Protein AF-A0A4U3JZB3-F1 (afdb_monomer_lite)

Secondary structure (DSSP, 8-state):
-HHHHS-S--S-HHHHHHHHHHHHHS--HHHHHHHHHHHHHHHHHGGG--HHHHHHHIIIIIIIIHHHHHHHTT--HHHH-HHHHHHHHHHHHHHHHHHHHHHHHHHHTT-S--HHHHHHTGGGSHHHHHHHHHHHHHHHHH-HHHHHHHHHHHHHHHHTTS-HHHHHHHHHHHHHHHS----

Organism: Enterococcus faecalis (NCBI:txid1351)

Structure (mmCIF, N/CA/C/O backbone):
data_AF-A0A4U3JZB3-F1
#
_entry.id   AF-A0A4U3JZB3-F1
#
loop_
_atom_site.group_PDB
_atom_site.id
_atom_site.type_symbol
_atom_site.label_atom_id
_atom_site.label_alt_id
_atom_site.label_comp_id
_atom_site.label_asym_id
_atom_site.label_entity_id
_atom_site.label_seq_id
_atom_site.pdbx_PDB_ins_code
_atom_site.Cartn_x
_atom_site.Cartn_y
_atom_site.Cartn_z
_atom_site.occupancy
_atom_site.B_iso_or_equiv
_atom_site.auth_seq_id
_atom_site.auth_comp_id
_atom_site.auth_asym_id
_atom_site.auth_atom_id
_atom_site.pdbx_PDB_model_num
ATOM 1 N N . MET A 1 1 ? -10.590 -1.078 5.056 1.00 77.25 1 MET A N 1
ATOM 2 C CA . MET A 1 1 ? -10.984 -2.484 4.802 1.00 77.25 1 MET A CA 1
ATOM 3 C C . MET A 1 1 ? -10.696 -3.363 6.006 1.00 77.25 1 MET A C 1
ATOM 5 O O . MET A 1 1 ? -11.655 -3.779 6.632 1.00 77.25 1 MET A O 1
ATOM 9 N N . TYR A 1 2 ? -9.434 -3.560 6.400 1.00 82.75 2 TYR A N 1
ATOM 10 C CA . TYR A 1 2 ? -9.094 -4.464 7.509 1.00 82.75 2 TYR A CA 1
ATOM 11 C C . TYR A 1 2 ? -9.745 -4.089 8.853 1.00 82.75 2 TYR A C 1
ATOM 13 O O . TYR A 1 2 ? -10.350 -4.939 9.489 1.00 82.75 2 TYR A O 1
ATOM 21 N N . VAL A 1 3 ? -9.704 -2.811 9.246 1.00 81.38 3 VAL A N 1
ATOM 22 C CA . VAL A 1 3 ? -10.263 -2.352 10.536 1.00 81.38 3 VAL A CA 1
ATOM 23 C C . VAL A 1 3 ? -11.790 -2.507 10.621 1.00 81.38 3 VAL A C 1
ATOM 25 O O . VAL A 1 3 ? -12.307 -2.838 11.677 1.00 81.38 3 VAL A O 1
ATOM 28 N N . VAL A 1 4 ? -12.511 -2.286 9.515 1.00 81.69 4 VAL A N 1
ATOM 29 C CA . VAL A 1 4 ? -13.989 -2.285 9.490 1.00 81.69 4 VAL A CA 1
ATOM 30 C C . VAL A 1 4 ? -14.565 -3.656 9.135 1.00 81.69 4 VAL A C 1
ATOM 32 O O . VAL A 1 4 ? -15.563 -4.077 9.705 1.00 81.69 4 VAL A O 1
ATOM 35 N N . TYR A 1 5 ? -13.947 -4.352 8.180 1.00 79.81 5 TYR A N 1
ATOM 36 C CA . TYR A 1 5 ? -14.486 -5.572 7.573 1.00 79.81 5 TYR A CA 1
ATOM 37 C C . TYR A 1 5 ? -13.618 -6.811 7.830 1.00 79.81 5 TYR A C 1
ATOM 39 O O . TYR A 1 5 ? -13.956 -7.891 7.358 1.00 79.81 5 TYR A O 1
ATOM 47 N N . GLY A 1 6 ? -12.472 -6.679 8.507 1.00 77.56 6 GLY A N 1
ATOM 48 C CA . GLY A 1 6 ? -11.560 -7.797 8.790 1.00 77.56 6 GLY A CA 1
ATOM 49 C C . GLY A 1 6 ? -10.826 -8.364 7.568 1.00 77.56 6 GLY A C 1
ATOM 50 O O . GLY A 1 6 ? -10.071 -9.322 7.697 1.00 77.56 6 GLY A O 1
ATOM 51 N N . VAL A 1 7 ? -11.021 -7.780 6.382 1.00 75.69 7 VAL A N 1
ATOM 52 C CA . VAL A 1 7 ? -10.494 -8.278 5.102 1.00 75.69 7 VAL A CA 1
ATOM 53 C C . VAL A 1 7 ? -9.576 -7.261 4.422 1.00 75.69 7 VAL A C 1
ATOM 55 O O . VAL A 1 7 ? -9.638 -6.060 4.695 1.00 75.69 7 VAL A O 1
ATOM 58 N N . GLY A 1 8 ? -8.739 -7.732 3.493 1.00 70.06 8 GLY A N 1
ATOM 59 C CA . GLY A 1 8 ? -7.934 -6.867 2.622 1.00 70.06 8 GLY A CA 1
ATOM 60 C C . GLY A 1 8 ? -6.493 -6.614 3.073 1.00 70.06 8 GLY A C 1
ATOM 61 O O . GLY A 1 8 ? -5.849 -5.740 2.505 1.00 70.06 8 GLY A O 1
ATOM 62 N N . ALA A 1 9 ? -5.981 -7.352 4.061 1.00 74.56 9 ALA A N 1
ATOM 63 C CA . ALA A 1 9 ? -4.584 -7.272 4.485 1.00 74.56 9 ALA A CA 1
ATOM 64 C C . ALA A 1 9 ? -3.902 -8.642 4.331 1.00 74.56 9 ALA A C 1
ATOM 66 O O . ALA A 1 9 ? -4.026 -9.505 5.196 1.00 74.56 9 ALA A O 1
ATOM 67 N N . PHE A 1 10 ? -3.223 -8.853 3.199 1.00 68.12 10 PHE A N 1
ATOM 68 C CA . PHE A 1 10 ? -2.698 -10.169 2.794 1.00 68.12 10 PHE A CA 1
ATOM 69 C C . PHE A 1 10 ? -1.169 -10.261 2.784 1.00 68.12 10 PHE A C 1
ATOM 71 O O . PHE A 1 10 ? -0.617 -11.355 2.799 1.00 68.12 10 PHE A O 1
ATOM 78 N N . ASN A 1 11 ? -0.479 -9.124 2.747 1.00 67.56 11 ASN A N 1
ATOM 79 C CA . ASN A 1 11 ? 0.949 -9.046 2.448 1.00 67.56 11 ASN A CA 1
ATOM 80 C C . ASN A 1 11 ? 1.824 -8.578 3.626 1.00 67.56 11 ASN A C 1
ATOM 82 O O . ASN A 1 11 ? 3.037 -8.553 3.479 1.00 67.56 11 ASN A O 1
ATOM 86 N N . GLU A 1 12 ? 1.233 -8.268 4.787 1.00 73.38 12 GLU A N 1
ATOM 87 C CA . GLU A 1 12 ? 1.936 -7.761 5.983 1.00 73.38 12 GLU A CA 1
ATOM 88 C C . GLU A 1 12 ? 1.432 -8.433 7.276 1.00 73.38 12 GLU A C 1
ATOM 90 O O . GLU A 1 12 ? 1.074 -7.775 8.252 1.00 73.38 12 GLU A O 1
ATOM 95 N N . VAL A 1 13 ? 1.347 -9.770 7.287 1.00 76.94 13 VAL A N 1
ATOM 96 C CA . VAL A 1 13 ? 0.688 -10.551 8.360 1.00 76.94 13 VAL A CA 1
ATOM 97 C C . VAL A 1 13 ? 1.201 -10.194 9.764 1.00 76.94 13 VAL A C 1
ATOM 99 O O . VAL A 1 13 ? 0.412 -10.092 10.702 1.00 76.94 13 VAL A O 1
ATOM 102 N N . SER A 1 14 ? 2.505 -9.949 9.916 1.00 78.44 14 SER A N 1
ATOM 103 C CA . SER A 1 14 ? 3.127 -9.579 11.194 1.00 78.44 14 SER A CA 1
ATOM 104 C C . SER A 1 14 ? 2.701 -8.191 11.686 1.00 78.44 14 SER A C 1
ATOM 106 O O . SER A 1 14 ? 2.386 -8.020 12.861 1.00 78.44 14 SER A O 1
ATOM 108 N N . ILE A 1 15 ? 2.639 -7.200 10.799 1.00 80.56 15 ILE A N 1
ATOM 109 C CA . ILE A 1 15 ? 2.282 -5.813 11.136 1.00 80.56 15 ILE A CA 1
ATOM 110 C C . ILE A 1 15 ? 0.774 -5.692 11.356 1.00 80.56 15 ILE A C 1
ATOM 112 O O . ILE A 1 15 ? 0.305 -5.006 12.264 1.00 80.56 15 ILE A O 1
ATOM 116 N N . VAL A 1 16 ? 0.003 -6.431 10.564 1.00 83.81 16 VAL A N 1
ATOM 117 C CA . VAL A 1 16 ? -1.444 -6.582 10.716 1.00 83.81 16 VAL A CA 1
ATOM 118 C C . VAL A 1 16 ? -1.782 -7.231 12.060 1.00 83.81 16 VAL A C 1
ATOM 120 O O . VAL A 1 16 ? -2.739 -6.810 12.710 1.00 83.81 16 VAL A O 1
ATOM 123 N N . ALA A 1 17 ? -0.977 -8.190 12.530 1.00 83.06 17 ALA A N 1
ATOM 124 C CA . ALA A 1 17 ? -1.119 -8.763 13.867 1.00 83.06 17 ALA A CA 1
ATOM 125 C C . ALA A 1 17 ? -0.826 -7.737 14.976 1.00 83.06 17 ALA A C 1
ATOM 127 O O . ALA A 1 17 ? -1.556 -7.700 15.965 1.00 83.06 17 ALA A O 1
ATOM 128 N N . MET A 1 18 ? 0.166 -6.854 14.800 1.00 85.88 18 MET A N 1
ATOM 129 C CA . MET A 1 18 ? 0.407 -5.744 15.738 1.00 85.88 18 MET A CA 1
ATOM 130 C C . MET A 1 18 ? -0.761 -4.749 15.759 1.00 85.88 18 MET A C 1
ATOM 132 O O . MET A 1 18 ? -1.173 -4.307 16.829 1.00 85.88 18 MET A O 1
ATOM 136 N N . LEU A 1 19 ? -1.331 -4.420 14.593 1.00 84.25 19 LEU A N 1
ATOM 137 C CA . LEU A 1 19 ? -2.522 -3.572 14.507 1.00 84.25 19 LEU A CA 1
ATOM 138 C C . LEU A 1 19 ? -3.730 -4.248 15.169 1.00 84.25 19 LEU A C 1
ATOM 140 O O . LEU A 1 19 ? -4.473 -3.591 15.893 1.00 84.25 19 LEU A O 1
ATOM 144 N N . LYS A 1 20 ? -3.903 -5.559 14.965 1.00 85.31 20 LYS A N 1
ATOM 145 C CA . LYS A 1 20 ? -4.955 -6.354 15.609 1.00 85.31 20 LYS A CA 1
ATOM 146 C C . LYS A 1 20 ? -4.815 -6.354 17.129 1.00 85.31 20 LYS A C 1
ATOM 148 O O . LYS A 1 20 ? -5.791 -6.095 17.817 1.00 85.31 20 LYS A O 1
ATOM 153 N N . ALA A 1 21 ? -3.602 -6.543 17.646 1.00 83.94 21 ALA A N 1
ATOM 154 C CA . ALA A 1 21 ? -3.333 -6.438 19.078 1.00 83.94 21 ALA A CA 1
ATOM 155 C C . ALA A 1 21 ? -3.687 -5.044 19.632 1.00 83.94 21 ALA A C 1
ATOM 157 O O . ALA A 1 21 ? -4.176 -4.934 20.754 1.00 83.94 21 ALA A O 1
ATOM 158 N N . GLY A 1 22 ? -3.500 -3.983 18.839 1.00 82.31 22 GLY A N 1
ATOM 159 C CA . GLY A 1 22 ? -3.958 -2.637 19.185 1.00 82.31 22 GLY A CA 1
ATOM 160 C C . GLY A 1 22 ? -5.480 -2.473 19.170 1.00 82.31 22 GLY A C 1
ATOM 161 O O . GLY A 1 22 ? -6.016 -1.795 20.041 1.00 82.31 22 GLY A O 1
ATOM 162 N N . LEU A 1 23 ? -6.179 -3.122 18.234 1.00 84.62 23 LEU A N 1
ATOM 163 C CA . LEU A 1 23 ? -7.647 -3.138 18.183 1.00 84.62 23 LEU A CA 1
ATOM 164 C C . LEU A 1 23 ? -8.250 -3.894 19.378 1.00 84.62 23 LEU A C 1
ATOM 166 O O . LEU A 1 23 ? -9.211 -3.412 19.973 1.00 84.62 23 LEU A O 1
ATOM 170 N N . ASP A 1 24 ? -7.660 -5.031 19.753 1.00 84.50 24 ASP A N 1
ATOM 171 C CA . ASP A 1 24 ? -8.151 -5.890 20.839 1.00 84.50 24 ASP A CA 1
ATOM 172 C C . ASP A 1 24 ? -7.742 -5.368 22.233 1.00 84.50 24 ASP A C 1
ATOM 174 O O . ASP A 1 24 ? -8.500 -5.479 23.195 1.00 84.50 24 ASP A O 1
ATOM 178 N N . GLY A 1 25 ? -6.537 -4.795 22.355 1.00 77.81 25 GLY A N 1
ATOM 179 C CA . GLY A 1 25 ? -5.923 -4.395 23.629 1.00 77.81 25 GLY A CA 1
ATOM 180 C C . GLY A 1 25 ? -5.741 -2.887 23.832 1.00 77.81 25 GLY A C 1
ATOM 181 O O . GLY A 1 25 ? -5.154 -2.476 24.831 1.00 77.81 25 GLY A O 1
ATOM 182 N N . GLY A 1 26 ? -6.174 -2.049 22.887 1.00 75.50 26 GLY A N 1
ATOM 183 C CA . GLY A 1 26 ? -6.080 -0.582 22.954 1.00 75.50 26 GLY A CA 1
ATOM 184 C C . GLY A 1 26 ? -4.677 0.008 22.747 1.00 75.50 26 GLY A C 1
ATOM 185 O O . GLY A 1 26 ? -4.529 1.229 22.689 1.00 75.50 26 GLY A O 1
ATOM 186 N N . SER A 1 27 ? -3.638 -0.825 22.612 1.00 80.69 27 SER A N 1
ATOM 187 C CA . SER A 1 27 ? -2.251 -0.380 22.426 1.00 80.69 27 SER A CA 1
ATOM 188 C C . SER A 1 27 ? -1.830 -0.422 20.957 1.00 80.69 27 SER A C 1
ATOM 190 O O . SER A 1 27 ? -1.289 -1.407 20.459 1.00 80.69 27 SER A O 1
ATOM 192 N N . TYR A 1 28 ? -2.046 0.685 20.252 1.00 85.12 28 TYR A N 1
ATOM 193 C CA . TYR A 1 28 ? -1.634 0.852 18.850 1.00 85.12 28 TYR A CA 1
ATOM 194 C C . TYR A 1 28 ? -0.155 1.240 18.682 1.00 85.12 28 TYR A C 1
ATOM 196 O O . TYR A 1 28 ? 0.335 1.337 17.557 1.00 85.12 28 TYR A O 1
ATOM 204 N N . GLY A 1 29 ? 0.566 1.463 19.788 1.00 82.12 29 GLY A N 1
ATOM 205 C CA . GLY A 1 29 ? 1.921 2.018 19.786 1.00 82.12 29 GLY A CA 1
ATOM 206 C C . GLY A 1 29 ? 2.928 1.187 18.989 1.00 82.12 29 GLY A C 1
ATOM 207 O O . GLY A 1 29 ? 3.750 1.757 18.281 1.00 82.12 29 GLY A O 1
ATOM 208 N N . ALA A 1 30 ? 2.825 -0.144 19.031 1.00 82.50 30 ALA A N 1
ATOM 209 C CA . ALA A 1 30 ? 3.712 -1.029 18.275 1.00 82.50 30 ALA A CA 1
ATOM 210 C C . ALA A 1 30 ? 3.521 -0.881 16.755 1.00 82.50 30 ALA A C 1
ATOM 212 O O . ALA A 1 30 ? 4.492 -0.687 16.028 1.00 82.50 30 ALA A O 1
ATOM 213 N N . ALA A 1 31 ? 2.271 -0.900 16.279 1.00 83.94 31 ALA A N 1
ATOM 214 C CA . ALA A 1 31 ? 1.956 -0.741 14.859 1.00 83.94 31 ALA A CA 1
ATOM 215 C C . ALA A 1 31 ? 2.285 0.675 14.351 1.00 83.94 31 ALA A C 1
ATOM 217 O O . ALA A 1 31 ? 2.835 0.832 13.260 1.00 83.94 31 ALA A O 1
ATOM 218 N N . ALA A 1 32 ? 2.006 1.699 15.165 1.00 85.31 32 ALA A N 1
ATOM 219 C CA . ALA A 1 32 ? 2.329 3.090 14.861 1.00 85.31 32 ALA A CA 1
ATOM 220 C C . ALA A 1 32 ? 3.846 3.320 14.773 1.00 85.31 32 ALA A C 1
ATOM 222 O O . ALA A 1 32 ? 4.325 3.885 13.790 1.00 85.31 32 ALA A O 1
ATOM 223 N N . ALA A 1 33 ? 4.609 2.846 15.764 1.00 85.00 33 ALA A N 1
ATOM 224 C CA . ALA A 1 33 ? 6.062 2.978 15.784 1.00 85.00 33 ALA A CA 1
ATOM 225 C C . ALA A 1 33 ? 6.705 2.227 14.614 1.00 85.00 33 ALA A C 1
ATOM 227 O O . ALA A 1 33 ? 7.534 2.796 13.910 1.00 85.00 33 ALA A O 1
ATOM 228 N N . PHE A 1 34 ? 6.272 0.991 14.349 1.00 84.62 34 PHE A N 1
ATOM 229 C CA . PHE A 1 34 ? 6.807 0.190 13.250 1.00 84.62 34 PHE A CA 1
ATOM 230 C C . PHE A 1 34 ? 6.545 0.841 11.884 1.00 84.62 34 PHE A C 1
ATOM 232 O O . PHE A 1 34 ? 7.467 0.998 11.081 1.00 84.62 34 PHE A O 1
ATOM 239 N N . GLY A 1 35 ? 5.314 1.303 11.635 1.00 84.06 35 GLY A N 1
ATOM 240 C CA . GLY A 1 35 ? 4.977 2.007 10.396 1.00 84.06 35 GLY A CA 1
ATOM 241 C C . GLY A 1 35 ? 5.729 3.335 10.231 1.00 84.06 35 GLY A C 1
ATOM 242 O O . GLY A 1 35 ? 6.199 3.646 9.135 1.00 84.06 35 GLY A O 1
ATOM 243 N N . ALA A 1 36 ? 5.913 4.093 11.316 1.00 82.94 36 ALA A N 1
ATOM 244 C CA . ALA A 1 36 ? 6.689 5.333 11.298 1.00 82.94 36 ALA A CA 1
ATOM 245 C C . ALA A 1 36 ? 8.180 5.081 11.015 1.00 82.94 36 ALA A C 1
ATOM 247 O O . ALA A 1 36 ? 8.776 5.794 10.207 1.00 82.94 36 ALA A O 1
ATOM 248 N N . SER A 1 37 ? 8.775 4.045 11.615 1.00 80.25 37 SER A N 1
ATOM 249 C CA . SER A 1 37 ? 10.165 3.655 11.355 1.00 80.25 37 SER A CA 1
ATOM 250 C C . SER A 1 37 ? 10.393 3.274 9.893 1.00 80.25 37 SER A C 1
ATOM 252 O O . SER A 1 37 ? 11.413 3.660 9.328 1.00 80.25 37 SER A O 1
ATOM 254 N N . PHE A 1 38 ? 9.435 2.592 9.256 1.00 77.81 38 PHE A N 1
ATOM 255 C CA . PHE A 1 38 ? 9.508 2.261 7.828 1.00 77.81 38 PHE A CA 1
ATOM 256 C C . PHE A 1 38 ? 9.497 3.502 6.929 1.00 77.81 38 PHE A C 1
ATOM 258 O O . PHE A 1 38 ? 10.260 3.558 5.970 1.00 77.81 38 PHE A O 1
ATOM 265 N N . LEU A 1 39 ? 8.685 4.518 7.238 1.00 77.44 39 LEU A N 1
ATOM 266 C CA . LEU A 1 39 ? 8.703 5.786 6.494 1.00 77.44 39 LEU A CA 1
ATOM 267 C C . LEU A 1 39 ? 10.007 6.553 6.722 1.00 77.44 39 LEU A C 1
ATOM 269 O O . LEU A 1 39 ? 10.590 7.092 5.781 1.00 77.44 39 LEU A O 1
ATOM 273 N N . PHE A 1 40 ? 10.480 6.578 7.967 1.00 76.25 40 PHE A N 1
ATOM 274 C CA . PHE A 1 40 ? 11.680 7.315 8.344 1.00 76.25 40 PHE A CA 1
ATOM 275 C C . PHE A 1 40 ? 12.953 6.704 7.748 1.00 76.25 40 PHE A C 1
ATOM 277 O O . PHE A 1 40 ? 13.793 7.433 7.222 1.00 76.25 40 PHE A O 1
ATOM 284 N N . ALA A 1 41 ? 13.068 5.373 7.747 1.00 74.06 41 ALA A N 1
ATOM 285 C CA . ALA A 1 41 ? 14.193 4.659 7.147 1.00 74.06 41 ALA A CA 1
ATOM 286 C C . ALA A 1 41 ? 14.393 5.041 5.672 1.00 74.06 41 ALA A C 1
ATOM 288 O O . ALA A 1 41 ? 15.520 5.252 5.234 1.00 74.06 41 ALA A O 1
ATOM 289 N N . ARG A 1 42 ? 13.305 5.233 4.917 1.00 73.88 42 ARG A N 1
ATOM 290 C CA . ARG A 1 42 ? 13.383 5.606 3.495 1.00 73.88 42 ARG A CA 1
ATOM 291 C C . ARG A 1 42 ? 13.756 7.063 3.267 1.00 73.88 42 ARG A C 1
ATOM 293 O O . ARG A 1 42 ? 14.401 7.373 2.270 1.00 73.88 42 ARG A O 1
ATOM 300 N N . ILE A 1 43 ? 13.400 7.954 4.189 1.00 70.56 43 ILE A N 1
ATOM 301 C CA . ILE A 1 43 ? 13.884 9.340 4.160 1.00 70.56 43 ILE A CA 1
ATOM 302 C C . ILE A 1 43 ? 15.401 9.367 4.394 1.00 70.56 43 ILE A C 1
ATOM 304 O O . ILE A 1 43 ? 16.105 10.092 3.692 1.00 70.56 43 ILE A O 1
ATOM 308 N N . LEU A 1 44 ? 15.907 8.554 5.330 1.00 68.81 44 LEU A N 1
ATOM 309 C CA . LEU A 1 44 ? 17.337 8.480 5.653 1.00 68.81 44 LEU A CA 1
ATOM 310 C C . LEU A 1 44 ? 18.175 7.803 4.564 1.00 68.81 44 LEU A C 1
ATOM 312 O O . LEU A 1 44 ? 19.274 8.262 4.262 1.00 68.81 44 LEU A O 1
ATOM 316 N N . GLU A 1 45 ? 17.668 6.731 3.959 1.00 63.88 45 GLU A N 1
ATOM 317 C CA . GLU A 1 45 ? 18.345 6.056 2.848 1.00 63.88 45 GLU A CA 1
ATOM 318 C C . GLU A 1 45 ? 18.313 6.875 1.544 1.00 63.88 45 GLU A C 1
ATOM 320 O O . GLU A 1 45 ? 19.148 6.671 0.660 1.00 63.88 45 GLU A O 1
ATOM 325 N N . GLY A 1 46 ? 17.374 7.821 1.422 1.00 66.00 46 GLY A N 1
ATOM 326 C CA . GLY A 1 46 ? 17.329 8.845 0.381 1.00 66.00 46 GLY A CA 1
ATOM 327 C C . GLY A 1 46 ? 17.427 8.289 -1.041 1.00 66.00 46 GLY A C 1
ATOM 328 O O . GLY A 1 46 ? 16.452 7.818 -1.624 1.00 66.00 46 GLY A O 1
ATOM 329 N N . SER A 1 47 ? 18.614 8.398 -1.634 1.00 56.38 47 SER A N 1
ATOM 330 C CA . SER A 1 47 ? 18.901 8.010 -3.016 1.00 56.38 47 SER A CA 1
ATOM 331 C C . SER A 1 47 ? 19.072 6.515 -3.258 1.00 56.38 47 SER A C 1
ATOM 333 O O . SER A 1 47 ? 18.944 6.074 -4.403 1.00 56.38 47 SER A O 1
ATOM 335 N N . LEU A 1 48 ? 19.381 5.762 -2.204 1.00 58.50 48 LEU A N 1
ATOM 336 C CA . LEU A 1 48 ? 19.654 4.326 -2.254 1.00 58.50 48 LEU A CA 1
ATOM 337 C C . LEU A 1 48 ? 18.364 3.496 -2.304 1.00 58.50 48 LEU A C 1
ATOM 339 O O . LEU A 1 48 ? 18.404 2.314 -2.634 1.00 58.50 48 LEU A O 1
ATOM 343 N N . VAL A 1 49 ? 17.219 4.123 -2.022 1.00 62.62 49 VAL A N 1
ATOM 344 C CA . VAL A 1 49 ? 15.935 3.438 -1.903 1.00 62.62 49 VAL A CA 1
ATOM 345 C C . VAL A 1 49 ? 15.410 2.995 -3.263 1.00 62.62 49 VAL A C 1
ATOM 347 O O . VAL A 1 49 ? 15.183 3.797 -4.179 1.00 62.62 49 VAL A O 1
ATOM 350 N N . GLY A 1 50 ? 15.138 1.698 -3.375 1.00 62.00 50 GLY A N 1
ATOM 351 C CA . GLY A 1 50 ? 14.506 1.129 -4.550 1.00 62.00 50 GLY A CA 1
ATOM 352 C C . GLY A 1 50 ? 13.045 1.455 -4.718 1.00 62.00 50 GLY A C 1
ATOM 353 O O . GLY A 1 50 ? 12.305 1.655 -3.765 1.00 62.00 50 GLY A O 1
ATOM 354 N N . ILE A 1 51 ? 12.596 1.448 -5.973 1.00 62.47 51 ILE A N 1
ATOM 355 C CA . ILE A 1 51 ? 11.197 1.755 -6.291 1.00 62.47 51 ILE A CA 1
ATOM 356 C C . ILE A 1 51 ? 10.227 0.721 -5.685 1.00 62.47 51 ILE A C 1
ATOM 358 O O . ILE A 1 51 ? 9.094 1.064 -5.366 1.00 62.47 51 ILE A O 1
ATOM 362 N N . LEU A 1 52 ? 10.687 -0.519 -5.465 1.00 62.50 52 LEU A N 1
ATOM 363 C CA . LEU A 1 52 ? 9.930 -1.561 -4.754 1.00 62.50 52 LEU A CA 1
ATOM 364 C C . LEU A 1 52 ? 9.904 -1.332 -3.239 1.00 62.50 52 LEU A C 1
ATOM 366 O O . LEU A 1 52 ? 8.892 -1.586 -2.597 1.00 62.50 52 LEU A O 1
ATOM 370 N N . ASP A 1 53 ? 10.995 -0.811 -2.686 1.00 68.25 53 ASP A N 1
ATOM 371 C CA . ASP A 1 53 ? 11.125 -0.528 -1.258 1.00 68.25 53 ASP A CA 1
ATOM 372 C C . ASP A 1 53 ? 10.325 0.723 -0.853 1.00 68.25 53 ASP A C 1
ATOM 374 O O . ASP A 1 53 ? 9.703 0.779 0.208 1.00 68.25 53 ASP A O 1
ATOM 378 N N . LEU A 1 54 ? 10.205 1.688 -1.776 1.00 69.00 54 LEU A N 1
ATOM 379 C CA . LEU A 1 54 ? 9.223 2.770 -1.685 1.00 69.00 54 LEU A CA 1
ATOM 380 C C . LEU A 1 54 ? 7.793 2.227 -1.631 1.00 69.00 54 LEU A C 1
ATOM 382 O O . LEU A 1 54 ? 7.022 2.651 -0.773 1.00 69.00 54 LEU A O 1
ATOM 386 N N . GLY A 1 55 ? 7.450 1.265 -2.492 1.00 72.12 55 GLY A N 1
ATOM 387 C CA . GLY A 1 55 ? 6.137 0.617 -2.477 1.00 72.12 55 GLY A CA 1
ATOM 388 C C . GLY A 1 55 ? 5.820 -0.057 -1.138 1.00 72.12 55 GLY A C 1
ATOM 389 O O . GLY A 1 55 ? 4.761 0.202 -0.568 1.00 72.12 55 GLY A O 1
ATOM 390 N N . GLY A 1 56 ? 6.756 -0.848 -0.601 1.00 74.12 56 GLY A N 1
ATOM 391 C CA . GLY A 1 56 ? 6.617 -1.496 0.710 1.00 74.12 56 GLY A CA 1
ATOM 392 C C . GLY A 1 56 ? 6.479 -0.493 1.860 1.00 74.12 56 GLY A C 1
ATOM 393 O O . GLY A 1 56 ? 5.593 -0.623 2.699 1.00 74.12 56 GLY A O 1
ATOM 394 N N . SER A 1 57 ? 7.288 0.569 1.861 1.00 74.38 57 SER A N 1
ATOM 395 C CA . SER A 1 57 ? 7.232 1.616 2.892 1.00 74.38 57 SER A CA 1
ATOM 396 C C . SER A 1 57 ? 5.941 2.436 2.877 1.00 74.38 57 SER A C 1
ATOM 398 O O . SER A 1 57 ? 5.430 2.788 3.936 1.00 74.38 57 SER A O 1
ATOM 400 N N . ILE A 1 58 ? 5.369 2.702 1.700 1.00 79.06 58 ILE A N 1
ATOM 401 C CA . ILE A 1 58 ? 4.064 3.361 1.575 1.00 79.06 58 ILE A CA 1
ATOM 402 C C . ILE A 1 58 ? 2.961 2.416 2.050 1.00 79.06 58 ILE A C 1
ATOM 404 O O . ILE A 1 58 ? 2.089 2.826 2.815 1.00 79.06 58 ILE A O 1
ATOM 408 N N . LEU A 1 59 ? 3.022 1.145 1.654 1.00 80.06 59 LEU A N 1
ATOM 409 C CA . LEU A 1 59 ? 2.042 0.141 2.053 1.00 80.06 59 LEU A CA 1
ATOM 410 C C . LEU A 1 59 ? 2.024 -0.078 3.572 1.00 80.06 59 LEU A C 1
ATOM 412 O O . LEU A 1 59 ? 0.958 -0.082 4.180 1.00 80.06 59 LEU A O 1
ATOM 416 N N . THR A 1 60 ? 3.191 -0.179 4.197 1.00 84.44 60 THR A N 1
ATOM 417 C CA . THR A 1 60 ? 3.316 -0.412 5.640 1.00 84.44 60 THR A CA 1
ATOM 418 C C . THR A 1 60 ? 3.167 0.872 6.450 1.00 84.44 60 THR A C 1
ATOM 420 O O . THR A 1 60 ? 2.403 0.937 7.414 1.00 84.44 60 THR A O 1
ATOM 423 N N . GLY A 1 61 ? 3.854 1.932 6.044 1.00 84.56 61 GLY A N 1
ATOM 424 C CA . GLY A 1 61 ? 3.853 3.211 6.737 1.00 84.56 61 GLY A CA 1
ATOM 425 C C . GLY A 1 61 ? 2.526 3.950 6.640 1.00 84.56 61 GLY A C 1
ATOM 426 O O . GLY A 1 61 ? 1.931 4.292 7.660 1.00 84.56 61 GLY A O 1
ATOM 427 N N . ILE A 1 62 ? 2.039 4.173 5.418 1.00 87.12 62 ILE A N 1
ATOM 428 C CA . ILE A 1 62 ? 0.773 4.884 5.187 1.00 87.12 62 ILE A CA 1
ATOM 429 C C . ILE A 1 62 ? -0.413 3.928 5.325 1.00 87.12 62 ILE A C 1
ATOM 431 O O . ILE A 1 62 ? -1.437 4.313 5.878 1.00 87.12 62 ILE A O 1
ATOM 435 N N . GLY A 1 63 ? -0.289 2.680 4.867 1.00 83.44 63 GLY A N 1
ATOM 436 C CA . GLY A 1 63 ? -1.401 1.725 4.901 1.00 83.44 63 GLY A CA 1
ATOM 437 C C . GLY A 1 63 ? -1.689 1.105 6.272 1.00 83.44 63 GLY A C 1
ATOM 438 O O . GLY A 1 63 ? -2.833 0.719 6.509 1.00 83.44 63 GLY A O 1
ATOM 439 N N . ILE A 1 64 ? -0.710 1.030 7.185 1.00 86.00 64 ILE A N 1
ATOM 440 C CA . ILE A 1 64 ? -0.901 0.460 8.536 1.00 86.00 64 ILE A CA 1
ATOM 441 C C . ILE A 1 64 ? -0.483 1.443 9.638 1.00 86.00 64 ILE A C 1
ATOM 443 O O . ILE A 1 64 ? -1.249 1.662 10.578 1.00 86.00 64 ILE A O 1
ATOM 447 N N . GLY A 1 65 ? 0.685 2.078 9.511 1.00 86.25 65 GLY A N 1
ATOM 448 C CA . GLY A 1 65 ? 1.215 3.009 10.515 1.00 86.25 65 GLY A CA 1
ATOM 449 C C . GLY A 1 65 ? 0.324 4.227 10.760 1.00 86.25 65 GLY A C 1
ATOM 450 O O . GLY A 1 65 ? -0.022 4.519 11.902 1.00 86.25 65 GLY A O 1
ATOM 451 N N . VAL A 1 66 ? -0.101 4.915 9.698 1.00 87.44 66 VAL A N 1
ATOM 452 C CA . VAL A 1 66 ? -0.990 6.087 9.806 1.00 87.44 66 VAL A CA 1
ATOM 453 C C . VAL A 1 66 ? -2.354 5.722 10.414 1.00 87.44 66 VAL A C 1
ATOM 455 O O . VAL A 1 66 ? -2.762 6.398 11.361 1.00 87.44 66 VAL A O 1
ATOM 458 N N . PRO A 1 67 ? -3.054 4.654 9.974 1.00 87.00 67 PRO A N 1
ATOM 459 C CA . PRO A 1 67 ? -4.256 4.185 10.657 1.00 87.00 67 PRO A CA 1
ATOM 460 C C . PRO A 1 67 ? -4.032 3.866 12.136 1.00 87.00 67 PRO A C 1
ATOM 462 O O . PRO A 1 67 ? -4.870 4.234 12.953 1.00 87.00 67 PRO A O 1
ATOM 465 N N . ALA A 1 68 ? -2.908 3.242 12.505 1.00 85.69 68 ALA A N 1
ATOM 466 C CA . ALA A 1 68 ? -2.584 2.968 13.906 1.00 85.69 68 ALA A CA 1
ATOM 467 C C . ALA A 1 68 ? -2.426 4.259 14.731 1.00 85.69 68 ALA A C 1
ATOM 469 O O . ALA A 1 68 ? -2.922 4.322 15.854 1.00 85.69 68 ALA A O 1
ATOM 470 N N . ILE A 1 69 ? -1.803 5.301 14.167 1.00 87.75 69 ILE A N 1
ATOM 471 C CA . ILE A 1 69 ? -1.681 6.626 14.803 1.00 87.75 69 ILE A CA 1
ATOM 472 C C . ILE A 1 69 ? -3.056 7.293 14.949 1.00 87.75 69 ILE A C 1
ATOM 474 O O . ILE A 1 69 ? -3.397 7.807 16.013 1.00 87.75 69 ILE A O 1
ATOM 478 N N . PHE A 1 70 ? -3.885 7.272 13.904 1.00 87.56 70 PHE A N 1
ATOM 479 C CA . PHE A 1 70 ? -5.230 7.845 13.983 1.00 87.56 70 PHE A CA 1
ATOM 480 C C . PHE A 1 70 ? -6.098 7.125 15.017 1.00 87.56 70 PHE A C 1
ATOM 482 O O . PHE A 1 70 ? -6.756 7.785 15.824 1.00 87.56 70 PHE A O 1
ATOM 489 N N . LEU A 1 71 ? -6.026 5.795 15.074 1.00 85.81 71 LEU A N 1
ATOM 490 C CA . LEU A 1 71 ? -6.715 5.002 16.089 1.00 85.81 71 LEU A CA 1
ATOM 491 C C . LEU A 1 71 ? -6.170 5.267 17.500 1.00 85.81 71 LEU A C 1
ATOM 493 O O . LEU A 1 71 ? -6.970 5.392 18.427 1.00 85.81 71 LEU A O 1
ATOM 497 N N . SER A 1 72 ? -4.854 5.452 17.674 1.00 82.94 72 SER A N 1
ATOM 498 C CA . SER A 1 72 ? -4.270 5.815 18.976 1.00 82.94 72 SER A CA 1
ATOM 499 C C . SER A 1 72 ? -4.703 7.198 19.461 1.00 82.94 72 SER A C 1
ATOM 501 O O . SER A 1 72 ? -4.776 7.436 20.662 1.00 82.94 72 SER A O 1
ATOM 503 N N . MET A 1 73 ? -4.991 8.114 18.533 1.00 84.00 73 MET A N 1
ATOM 504 C CA . MET A 1 73 ? -5.482 9.467 18.819 1.00 84.00 73 MET A CA 1
ATOM 505 C C . MET A 1 73 ? -7.015 9.543 18.942 1.00 84.00 73 MET A C 1
ATOM 507 O O . MET A 1 73 ? -7.558 10.628 19.140 1.00 84.00 73 MET A O 1
ATOM 511 N N . GLY A 1 74 ? -7.732 8.422 18.795 1.00 82.12 74 GLY A N 1
ATOM 512 C CA . GLY A 1 74 ? -9.199 8.385 18.806 1.00 82.12 74 GLY A CA 1
ATOM 513 C C . GLY A 1 74 ? -9.864 8.955 17.544 1.00 82.12 74 GLY A C 1
ATOM 514 O O . GLY A 1 74 ? -11.085 9.108 17.504 1.00 82.12 74 GLY A O 1
ATOM 515 N N . ILE A 1 75 ? -9.092 9.249 16.494 1.00 84.12 75 ILE A N 1
ATOM 516 C CA . ILE A 1 75 ? -9.578 9.789 15.221 1.00 84.12 75 ILE A CA 1
ATOM 517 C C . ILE A 1 75 ? -10.016 8.623 14.326 1.00 84.12 75 ILE A C 1
ATOM 519 O O . ILE A 1 75 ? -9.217 8.017 13.619 1.00 84.12 75 ILE A O 1
ATOM 523 N N . LYS A 1 76 ? -11.312 8.302 14.341 1.00 82.00 76 LYS A N 1
ATOM 524 C CA . LYS A 1 76 ? -11.856 7.139 13.615 1.00 82.00 76 LYS A CA 1
ATOM 525 C C . LYS A 1 76 ? -12.355 7.443 12.201 1.00 82.00 76 LYS A C 1
ATOM 527 O O . LYS A 1 76 ? -12.345 6.565 11.344 1.00 82.00 76 LYS A O 1
ATOM 532 N N . ALA A 1 77 ? -12.726 8.695 11.923 1.00 80.31 77 ALA A N 1
ATOM 533 C CA . ALA A 1 77 ? -13.340 9.089 10.651 1.00 80.31 77 ALA A CA 1
ATOM 534 C C . ALA A 1 77 ? -12.522 8.711 9.389 1.00 80.31 77 ALA A C 1
ATOM 536 O O . ALA A 1 77 ? -13.126 8.214 8.437 1.00 80.31 77 ALA A O 1
ATOM 537 N N . PRO A 1 78 ? -11.179 8.860 9.353 1.00 80.25 78 PRO A N 1
ATOM 538 C CA . PRO A 1 78 ? -10.367 8.445 8.206 1.00 80.25 78 PRO A CA 1
ATOM 539 C C . PRO A 1 78 ? -10.235 6.927 8.052 1.00 80.25 78 PRO A C 1
ATOM 541 O O . PRO A 1 78 ? -9.862 6.459 6.9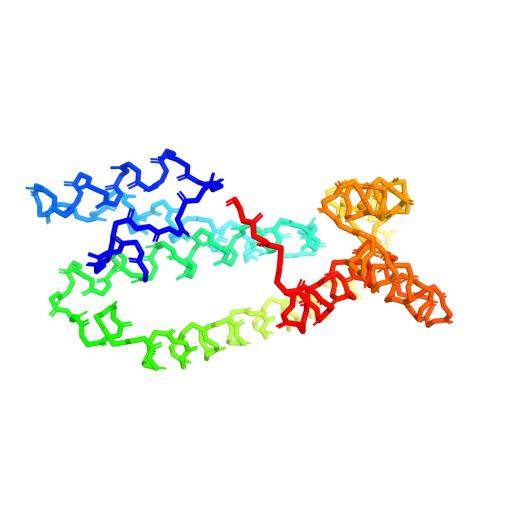85 1.00 80.25 78 PRO A O 1
ATOM 544 N N . VAL A 1 79 ? -10.492 6.158 9.112 1.00 80.75 79 VAL A N 1
ATOM 545 C CA . VAL A 1 79 ? -10.284 4.702 9.144 1.00 80.75 79 VAL A CA 1
ATOM 546 C C . VAL A 1 79 ? -11.589 3.950 8.868 1.00 80.75 79 VAL A C 1
ATOM 548 O O . VAL A 1 79 ? -11.579 2.903 8.217 1.00 80.75 79 VAL A O 1
ATOM 551 N N . GLU A 1 80 ? -12.714 4.500 9.324 1.00 81.94 80 GLU A N 1
ATOM 552 C CA . GLU A 1 80 ? -14.041 3.889 9.204 1.00 81.94 80 GLU A CA 1
ATOM 553 C C . GLU A 1 80 ? -14.759 4.255 7.897 1.00 81.94 80 GLU A C 1
ATOM 555 O O . GLU A 1 80 ? -15.558 3.467 7.391 1.00 81.94 80 GLU A O 1
ATOM 560 N N . ASN A 1 81 ? -14.456 5.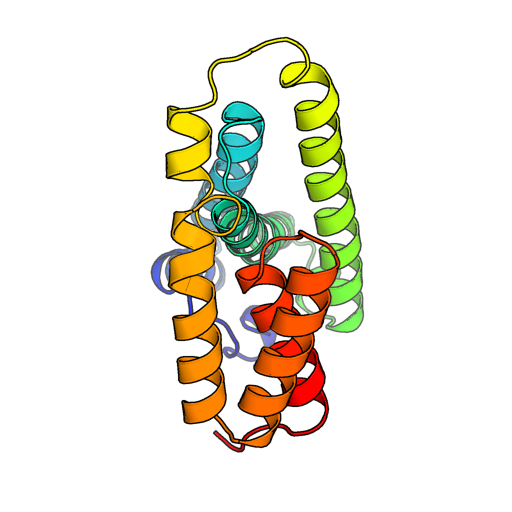412 7.299 1.00 84.31 81 ASN A N 1
ATOM 561 C CA . ASN A 1 81 ? -15.067 5.837 6.041 1.00 84.31 81 ASN A CA 1
ATOM 562 C C . ASN A 1 81 ? -14.139 5.556 4.852 1.00 84.31 81 ASN A C 1
ATOM 564 O O . ASN A 1 81 ? -13.065 6.143 4.734 1.00 84.31 81 ASN A O 1
ATOM 568 N N . PHE A 1 82 ? -14.590 4.705 3.926 1.00 79.75 82 PHE A N 1
ATOM 569 C CA . PHE A 1 82 ? -13.822 4.314 2.741 1.00 79.75 82 PHE A CA 1
ATOM 570 C C . PHE A 1 82 ? -13.382 5.507 1.877 1.00 79.75 82 PHE A C 1
ATOM 572 O O . PHE A 1 82 ? -12.234 5.554 1.439 1.00 79.75 82 PHE A O 1
ATOM 579 N N . GLY A 1 83 ? -14.260 6.492 1.664 1.00 84.62 83 GLY A N 1
ATOM 580 C CA . GLY A 1 83 ? -13.936 7.668 0.853 1.00 84.62 83 GLY A CA 1
ATOM 581 C C . GLY A 1 83 ? -12.872 8.550 1.510 1.00 84.62 83 GLY A C 1
ATOM 582 O O . GLY A 1 83 ? -11.931 8.985 0.847 1.00 84.62 83 GLY A O 1
ATOM 583 N N . LEU A 1 84 ? -12.976 8.758 2.828 1.00 83.75 84 LEU A N 1
ATOM 584 C CA . LEU A 1 84 ? -11.981 9.520 3.591 1.00 83.75 84 LEU A CA 1
ATOM 585 C C . LEU A 1 84 ? -10.654 8.768 3.715 1.00 83.75 84 LEU A C 1
ATOM 587 O O . LEU A 1 84 ? -9.604 9.405 3.644 1.00 83.75 84 LEU A O 1
ATOM 591 N N . ALA A 1 85 ? -10.684 7.440 3.836 1.00 84.25 85 ALA A N 1
ATOM 592 C CA . ALA A 1 85 ? -9.492 6.594 3.835 1.00 84.25 85 ALA A CA 1
ATOM 593 C C . ALA A 1 85 ? -8.726 6.714 2.510 1.00 84.25 85 ALA A C 1
ATOM 595 O O . ALA A 1 85 ? -7.504 6.861 2.506 1.00 84.25 85 ALA A O 1
ATOM 596 N N . LEU A 1 86 ? -9.446 6.712 1.382 1.00 85.25 86 LEU A N 1
ATOM 597 C CA . LEU A 1 8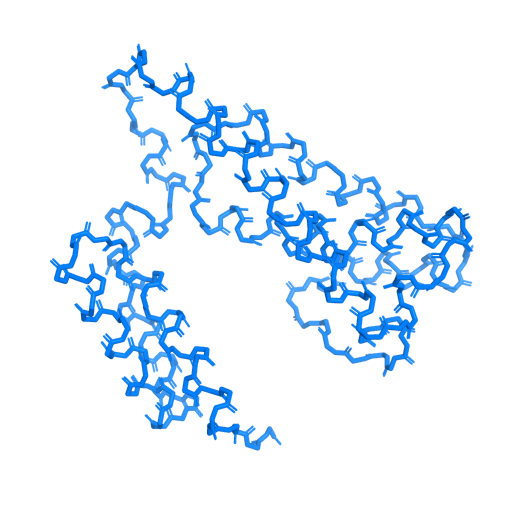6 ? -8.839 6.861 0.060 1.00 85.25 86 LEU A CA 1
ATOM 598 C C . LEU A 1 86 ? -8.218 8.256 -0.112 1.00 85.25 86 LEU A C 1
ATOM 600 O O . LEU A 1 86 ? -7.085 8.376 -0.573 1.00 85.25 86 LEU A O 1
ATOM 604 N N . LEU A 1 87 ? -8.940 9.305 0.299 1.00 88.00 87 LEU A N 1
ATOM 605 C CA . LEU A 1 87 ? -8.475 10.694 0.223 1.00 88.00 87 LEU A CA 1
ATOM 606 C C . LEU A 1 87 ? -7.255 10.951 1.112 1.00 88.00 87 LEU A C 1
ATOM 608 O O . LEU A 1 87 ? -6.271 11.530 0.656 1.00 88.00 87 LEU A O 1
ATOM 612 N N . THR A 1 88 ? -7.300 10.508 2.369 1.00 86.62 88 THR A N 1
ATOM 613 C CA . THR A 1 88 ? -6.178 10.665 3.308 1.00 86.62 88 THR A CA 1
ATOM 614 C C . THR A 1 88 ? -4.964 9.861 2.863 1.00 86.62 88 THR A C 1
ATOM 616 O O . THR A 1 88 ? -3.860 10.405 2.847 1.00 86.62 88 THR A O 1
ATOM 619 N N . GLY A 1 89 ? -5.158 8.621 2.408 1.00 85.56 89 GLY A N 1
ATOM 620 C CA . GLY A 1 89 ? -4.092 7.807 1.827 1.00 85.56 89 GLY A CA 1
ATOM 621 C C . GLY A 1 89 ? -3.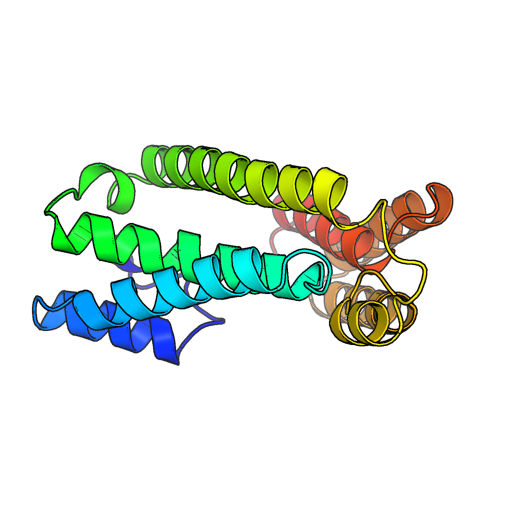462 8.447 0.587 1.00 85.56 89 GLY A C 1
ATOM 622 O O . GLY A 1 89 ? -2.238 8.498 0.484 1.00 85.56 89 GLY A O 1
ATOM 623 N N . ALA A 1 90 ? -4.270 8.998 -0.324 1.00 86.31 90 ALA A N 1
ATOM 624 C CA . ALA A 1 90 ? -3.781 9.678 -1.523 1.00 86.31 90 ALA A CA 1
ATOM 625 C C . ALA A 1 90 ? -2.993 10.955 -1.190 1.00 86.31 90 ALA A C 1
ATOM 627 O O . ALA A 1 90 ? -1.896 11.150 -1.713 1.00 86.31 90 ALA A O 1
ATOM 628 N N . LEU A 1 91 ? -3.512 11.804 -0.296 1.00 89.62 91 LEU A N 1
ATOM 629 C CA . LEU A 1 91 ? -2.842 13.042 0.114 1.00 89.62 91 LEU A CA 1
ATOM 630 C C . LEU A 1 91 ? -1.510 12.761 0.814 1.00 89.62 91 LEU A C 1
ATOM 632 O O . LEU A 1 91 ? -0.493 13.357 0.459 1.00 89.62 91 LEU A O 1
ATOM 636 N N . LEU A 1 92 ? -1.495 11.830 1.771 1.00 87.31 92 LEU A N 1
ATOM 637 C CA . LEU A 1 92 ? -0.275 11.462 2.489 1.00 87.31 92 LEU A CA 1
ATOM 638 C C . LEU A 1 92 ? 0.720 10.741 1.577 1.00 87.31 92 LEU A C 1
ATOM 640 O O . LEU A 1 92 ? 1.916 11.016 1.647 1.00 87.31 92 LEU A O 1
ATOM 644 N N . GLY A 1 93 ? 0.241 9.876 0.681 1.00 83.81 93 GLY A N 1
ATOM 645 C CA . GLY A 1 93 ? 1.070 9.198 -0.314 1.00 83.81 93 GLY A CA 1
ATOM 646 C C . GLY A 1 93 ? 1.754 10.173 -1.267 1.00 83.81 93 GLY A C 1
ATOM 647 O O . GLY A 1 93 ? 2.961 10.074 -1.485 1.00 83.81 93 GLY A O 1
ATOM 648 N N . LEU A 1 94 ? 1.013 11.157 -1.783 1.00 84.69 94 LEU A N 1
ATOM 649 C CA . LEU A 1 94 ? 1.572 12.216 -2.623 1.00 84.69 94 LEU A CA 1
ATOM 650 C C . LEU A 1 94 ? 2.542 13.112 -1.849 1.00 84.69 94 LEU A C 1
ATOM 652 O O . LEU A 1 94 ? 3.584 13.473 -2.392 1.00 84.69 94 LEU A O 1
ATOM 656 N N . ALA A 1 95 ? 2.242 13.441 -0.590 1.00 85.69 95 ALA A N 1
ATOM 657 C CA . ALA A 1 95 ? 3.125 14.246 0.247 1.00 85.69 95 ALA A CA 1
ATOM 658 C C . ALA A 1 95 ? 4.457 13.529 0.518 1.00 85.69 95 ALA A C 1
ATOM 660 O O . ALA A 1 95 ? 5.519 14.079 0.228 1.00 85.69 95 ALA A O 1
ATOM 661 N N . VAL A 1 96 ? 4.415 12.283 1.001 1.00 79.88 96 VAL A N 1
ATOM 662 C CA . VAL A 1 96 ? 5.615 11.477 1.279 1.00 79.88 96 VAL A CA 1
ATOM 663 C C . VAL A 1 96 ? 6.390 11.202 -0.008 1.00 79.88 96 VAL A C 1
ATOM 665 O O . VAL A 1 96 ? 7.596 11.438 -0.060 1.00 79.88 96 VAL A O 1
ATOM 668 N N . GLY A 1 97 ? 5.710 10.767 -1.072 1.00 76.75 97 GLY A N 1
ATOM 669 C CA . GLY A 1 97 ? 6.338 10.540 -2.374 1.00 76.75 97 GLY A CA 1
ATOM 670 C C . GLY A 1 97 ? 6.985 11.810 -2.933 1.00 76.75 97 GLY A C 1
ATOM 671 O O . GLY A 1 97 ? 8.107 11.762 -3.435 1.00 76.75 97 GLY A O 1
ATOM 672 N N . GLY A 1 98 ? 6.321 12.958 -2.781 1.00 79.44 98 GLY A N 1
ATOM 673 C CA . GLY A 1 98 ? 6.845 14.269 -3.149 1.00 79.44 98 GLY A CA 1
ATOM 674 C C . GLY A 1 98 ? 8.112 14.627 -2.376 1.00 79.44 98 GLY A C 1
ATOM 675 O O . GLY A 1 98 ? 9.117 14.966 -2.998 1.00 79.44 98 GLY A O 1
ATOM 676 N N . VAL A 1 99 ? 8.099 14.485 -1.047 1.00 79.06 99 VAL A N 1
ATOM 677 C CA . VAL A 1 99 ? 9.270 14.724 -0.183 1.00 79.06 99 VAL A CA 1
ATOM 678 C C . VAL A 1 99 ? 10.444 13.839 -0.596 1.00 79.06 99 VAL A C 1
ATOM 680 O O . VAL A 1 99 ? 11.553 14.341 -0.770 1.00 79.06 99 VAL A O 1
ATOM 683 N N . ILE A 1 100 ? 10.206 12.549 -0.833 1.00 72.50 100 ILE A N 1
ATOM 684 C CA . ILE A 1 100 ? 11.247 11.607 -1.260 1.00 72.50 100 ILE A CA 1
ATOM 685 C C . ILE A 1 100 ? 11.832 12.013 -2.616 1.00 72.50 100 ILE A C 1
ATOM 687 O O . ILE A 1 100 ? 13.051 12.069 -2.768 1.00 72.50 100 ILE A O 1
ATOM 691 N N . VAL A 1 101 ? 10.993 12.335 -3.606 1.00 73.25 101 VAL A N 1
ATOM 692 C CA . VAL A 1 101 ? 11.458 12.788 -4.931 1.00 73.25 101 VAL A CA 1
ATOM 693 C C . VAL A 1 101 ? 12.265 14.082 -4.824 1.00 73.25 101 VAL A C 1
ATOM 695 O O . VAL A 1 101 ? 13.253 14.257 -5.543 1.00 73.25 101 VAL A O 1
ATOM 698 N N . LEU A 1 102 ? 11.862 14.981 -3.930 1.00 75.31 102 LEU A N 1
ATOM 699 C CA . LEU A 1 102 ? 12.526 16.256 -3.699 1.00 75.31 102 LEU A CA 1
ATOM 700 C C . LEU A 1 102 ? 13.910 16.027 -3.077 1.00 75.31 102 LEU A C 1
ATOM 702 O O . LEU A 1 102 ? 14.904 16.436 -3.675 1.00 75.31 102 LEU A O 1
ATOM 706 N N . ILE A 1 103 ? 14.004 15.264 -1.983 1.00 71.69 103 ILE A N 1
ATOM 707 C CA . ILE A 1 103 ? 15.284 14.846 -1.378 1.00 71.69 103 ILE A CA 1
ATOM 708 C C . ILE A 1 103 ? 16.173 14.176 -2.426 1.00 71.69 103 ILE A C 1
ATOM 710 O O . ILE A 1 103 ? 17.335 14.539 -2.591 1.00 71.69 103 ILE A O 1
ATOM 714 N N . ARG A 1 104 ? 15.611 13.263 -3.220 1.00 65.62 104 ARG A N 1
ATOM 715 C CA . ARG A 1 104 ? 16.337 12.570 -4.282 1.00 65.62 104 ARG A CA 1
ATOM 716 C C . ARG A 1 104 ? 16.942 13.540 -5.301 1.00 65.62 104 ARG A C 1
ATOM 718 O O . ARG A 1 104 ? 18.094 13.363 -5.687 1.00 65.62 104 ARG A O 1
ATOM 725 N N . LYS A 1 105 ? 16.212 14.579 -5.718 1.00 66.56 105 LYS A N 1
ATOM 726 C CA . LYS A 1 105 ? 16.732 15.610 -6.634 1.00 66.56 105 LYS A CA 1
ATOM 727 C C . LYS A 1 105 ? 17.839 16.464 -6.015 1.00 66.56 105 LYS A C 1
ATOM 729 O O . LYS A 1 105 ? 18.776 16.818 -6.728 1.00 66.56 105 LYS A O 1
ATOM 734 N N . PHE A 1 106 ? 17.738 16.797 -4.730 1.00 67.62 106 PHE A N 1
ATOM 735 C CA . PHE A 1 106 ? 18.719 17.652 -4.054 1.00 67.62 106 PHE A CA 1
ATOM 736 C C . PHE A 1 106 ? 19.975 16.893 -3.599 1.00 67.62 106 PHE A C 1
ATOM 738 O O . PHE A 1 106 ? 21.055 17.477 -3.588 1.00 67.62 106 PHE A O 1
ATOM 745 N N . THR A 1 107 ? 19.867 15.600 -3.288 1.00 62.44 107 THR A N 1
ATOM 746 C CA . THR A 1 107 ? 20.985 14.786 -2.783 1.00 62.44 107 THR A CA 1
ATOM 747 C C . THR A 1 107 ? 21.725 14.010 -3.886 1.00 62.44 107 THR A C 1
ATOM 749 O O . THR A 1 107 ? 22.940 13.864 -3.796 1.00 62.44 107 THR A O 1
ATOM 752 N N . ILE A 1 108 ? 21.055 13.527 -4.949 1.00 55.03 108 ILE A N 1
ATOM 753 C CA . ILE A 1 108 ? 21.696 12.663 -5.977 1.00 55.03 108 ILE A CA 1
ATOM 754 C C . ILE A 1 108 ? 22.564 13.419 -6.982 1.00 55.03 108 ILE A C 1
ATOM 756 O O . ILE A 1 108 ? 23.518 12.843 -7.496 1.00 55.03 108 ILE A O 1
ATOM 760 N N . ASN A 1 109 ? 22.304 14.698 -7.251 1.00 50.56 109 ASN A N 1
ATOM 761 C CA . ASN A 1 109 ? 23.073 15.462 -8.244 1.00 50.56 109 ASN A CA 1
ATOM 762 C C . ASN A 1 109 ? 24.550 15.732 -7.848 1.00 50.56 109 ASN A C 1
ATOM 764 O O . ASN A 1 109 ? 25.202 16.558 -8.476 1.00 50.56 109 ASN A O 1
ATOM 768 N N . GLN A 1 110 ? 25.085 15.052 -6.826 1.00 45.59 110 GLN A N 1
ATOM 769 C CA . GLN A 1 110 ? 26.433 15.240 -6.276 1.00 45.59 110 GLN A CA 1
ATOM 770 C C . GLN A 1 110 ? 27.329 13.976 -6.320 1.00 45.59 110 GLN A C 1
ATOM 772 O O . GLN A 1 110 ? 28.504 14.083 -5.981 1.00 45.59 110 GLN A O 1
ATOM 777 N N . GLY A 1 111 ? 26.853 12.784 -6.727 1.00 45.34 111 GLY A N 1
ATOM 778 C CA . GLY A 1 111 ? 27.635 11.537 -6.576 1.00 45.34 111 GLY A CA 1
ATOM 779 C C . GLY A 1 111 ? 27.583 10.568 -7.763 1.00 45.34 111 GLY A C 1
ATOM 780 O O . GLY A 1 111 ? 26.524 10.060 -8.108 1.00 45.34 111 GLY A O 1
ATOM 781 N N . ASN A 1 112 ? 28.751 10.255 -8.337 1.00 45.19 112 ASN A N 1
ATOM 782 C CA . ASN A 1 112 ? 28.943 9.369 -9.499 1.00 45.19 112 ASN A CA 1
ATOM 783 C C . ASN A 1 112 ? 29.089 7.868 -9.132 1.00 45.19 112 ASN A C 1
ATOM 785 O O . ASN A 1 112 ? 29.551 7.074 -9.949 1.00 45.19 112 ASN A O 1
ATOM 789 N N . SER A 1 113 ? 28.760 7.464 -7.897 1.00 46.66 113 SER A N 1
ATOM 790 C CA . SER A 1 113 ? 28.889 6.078 -7.418 1.00 46.66 113 SER A CA 1
ATOM 791 C C . SER A 1 113 ? 27.545 5.522 -6.935 1.00 46.66 113 SER A C 1
ATOM 793 O O . SER A 1 113 ? 27.134 5.663 -5.787 1.00 46.66 113 SER A O 1
ATOM 795 N N . THR A 1 114 ? 26.838 4.859 -7.848 1.00 50.00 114 THR A N 1
ATOM 796 C CA . THR A 1 114 ? 25.484 4.314 -7.636 1.00 50.00 114 THR A CA 1
ATOM 797 C C . THR A 1 114 ? 25.495 2.795 -7.412 1.00 50.00 114 THR A C 1
ATOM 799 O O . THR A 1 114 ? 24.440 2.187 -7.368 1.00 50.00 114 THR A O 1
ATOM 802 N N . PHE A 1 115 ? 26.651 2.146 -7.215 1.00 44.31 115 PHE A N 1
ATOM 803 C CA . PHE A 1 115 ? 26.730 0.672 -7.198 1.00 44.31 115 PHE A CA 1
ATOM 804 C C . PHE A 1 115 ? 25.854 0.016 -6.108 1.00 44.31 115 PHE A C 1
ATOM 806 O O . PHE A 1 115 ? 25.197 -0.988 -6.365 1.00 44.31 115 PHE A O 1
ATOM 813 N N . GLY A 1 116 ? 25.770 0.613 -4.910 1.00 47.91 116 GLY A N 1
ATOM 814 C CA . GLY A 1 116 ? 24.864 0.148 -3.847 1.00 47.91 116 GLY A CA 1
ATOM 815 C C . GLY A 1 116 ? 23.389 0.489 -4.100 1.00 47.91 116 GLY A C 1
ATOM 816 O O . GLY A 1 116 ? 22.509 -0.330 -3.842 1.00 47.91 116 GLY A O 1
ATOM 817 N N . ALA A 1 117 ? 23.121 1.667 -4.671 1.00 47.59 117 ALA A N 1
ATOM 818 C CA . ALA A 1 117 ? 21.767 2.120 -4.988 1.00 47.59 117 ALA A CA 1
ATOM 819 C C . ALA A 1 117 ? 21.167 1.315 -6.142 1.00 47.59 117 ALA A C 1
ATOM 821 O O . ALA A 1 117 ? 19.993 0.987 -6.108 1.00 47.59 117 ALA A O 1
ATOM 822 N N . ASP A 1 118 ? 21.968 0.917 -7.124 1.00 48.59 118 ASP A N 1
ATOM 823 C CA . ASP A 1 118 ? 21.549 0.068 -8.231 1.00 48.59 118 ASP A CA 1
ATOM 824 C C . ASP A 1 118 ? 21.145 -1.333 -7.737 1.00 48.59 118 ASP A C 1
ATOM 826 O O . ASP A 1 118 ? 20.125 -1.873 -8.174 1.00 48.59 118 ASP A O 1
ATOM 830 N N . VAL A 1 119 ? 21.872 -1.918 -6.780 1.00 48.50 119 VAL A N 1
ATOM 831 C CA . VAL A 1 119 ? 21.514 -3.221 -6.185 1.00 48.50 119 VAL A CA 1
ATOM 832 C C . VAL A 1 119 ? 20.248 -3.121 -5.321 1.00 48.50 119 VAL A C 1
ATOM 834 O O . VAL A 1 119 ? 19.351 -3.953 -5.468 1.00 48.50 119 VAL A O 1
ATOM 837 N N . MET A 1 120 ? 20.115 -2.081 -4.489 1.00 50.16 120 MET A N 1
ATOM 838 C CA . MET A 1 120 ? 18.898 -1.833 -3.695 1.00 50.16 120 MET A CA 1
ATOM 839 C C . MET A 1 120 ? 17.713 -1.341 -4.543 1.00 50.16 120 MET A C 1
ATOM 841 O O . MET A 1 120 ? 16.561 -1.487 -4.133 1.00 50.16 120 MET A O 1
ATOM 845 N N . MET A 1 121 ? 17.948 -0.825 -5.760 1.00 53.94 121 MET A N 1
ATOM 846 C CA . MET A 1 121 ? 16.888 -0.239 -6.582 1.00 53.94 121 MET A CA 1
ATOM 847 C C . MET A 1 121 ? 15.895 -1.233 -7.189 1.00 53.94 121 MET A C 1
ATOM 849 O O . MET A 1 121 ? 14.876 -0.795 -7.738 1.00 53.94 121 MET A O 1
ATOM 853 N N . GLY A 1 122 ? 16.127 -2.543 -7.045 1.00 56.38 122 GLY A N 1
ATOM 854 C CA . GLY A 1 122 ? 15.169 -3.604 -7.366 1.00 56.38 122 GLY A CA 1
ATOM 855 C C . GLY A 1 122 ? 14.576 -3.441 -8.766 1.00 56.38 122 GLY A C 1
ATOM 856 O O . GLY A 1 122 ? 15.247 -3.709 -9.756 1.00 56.38 122 GLY A O 1
ATOM 857 N N . ALA A 1 123 ? 13.337 -2.939 -8.860 1.00 49.16 123 ALA A N 1
ATOM 858 C CA . ALA A 1 123 ? 12.649 -2.702 -10.130 1.00 49.16 123 ALA A CA 1
ATOM 859 C C . ALA A 1 123 ? 13.214 -1.555 -11.001 1.00 49.16 123 ALA A C 1
ATOM 861 O O . ALA A 1 123 ? 12.896 -1.510 -12.187 1.00 49.16 123 ALA A O 1
ATOM 862 N N . GLY A 1 124 ? 14.040 -0.650 -10.464 1.00 52.97 124 GLY A N 1
ATOM 863 C CA . GLY A 1 124 ? 14.619 0.492 -11.192 1.00 52.97 124 GLY A CA 1
ATOM 864 C C . GLY A 1 124 ? 15.954 0.226 -11.906 1.00 52.97 124 GLY A C 1
ATOM 865 O O . GLY A 1 124 ? 16.348 1.032 -12.746 1.00 52.97 124 GLY A O 1
ATOM 866 N N . ASN A 1 125 ? 16.625 -0.890 -11.603 1.00 59.22 125 ASN A N 1
ATOM 867 C CA . ASN A 1 125 ? 17.933 -1.278 -12.151 1.00 59.22 125 ASN A CA 1
ATOM 868 C C . ASN A 1 125 ? 17.827 -2.583 -12.985 1.00 59.22 125 ASN A C 1
ATOM 870 O O . ASN A 1 125 ? 16.729 -3.094 -13.208 1.00 59.22 125 ASN A O 1
ATOM 874 N N . ALA A 1 126 ? 18.941 -3.144 -13.469 1.00 58.06 126 ALA A N 1
ATOM 875 C CA . ALA A 1 126 ? 19.038 -4.396 -14.220 1.00 58.06 126 ALA A CA 1
ATOM 876 C C . ALA A 1 126 ? 18.212 -5.551 -13.616 1.00 58.06 126 ALA A C 1
ATOM 878 O O . ALA A 1 126 ? 17.535 -6.255 -14.364 1.00 58.06 126 ALA A O 1
ATOM 879 N N . SER A 1 127 ? 18.165 -5.682 -12.283 1.00 56.81 127 SER A N 1
ATOM 880 C CA . SER A 1 127 ? 17.312 -6.665 -11.585 1.00 56.81 127 SER A CA 1
ATOM 881 C C . SER A 1 127 ? 15.819 -6.503 -11.909 1.00 56.81 127 SER A C 1
ATOM 883 O O . SER A 1 127 ? 15.094 -7.474 -12.102 1.00 56.81 127 SER A O 1
ATOM 885 N N . GLY A 1 128 ? 15.347 -5.271 -12.074 1.00 58.34 128 GLY A N 1
ATOM 886 C CA . GLY A 1 128 ? 13.967 -4.952 -12.428 1.00 58.34 128 GLY A CA 1
ATOM 887 C C . GLY A 1 128 ? 13.584 -5.345 -13.844 1.00 58.34 128 GLY A C 1
ATOM 888 O O . GLY A 1 128 ? 12.425 -5.665 -14.108 1.00 58.34 128 GLY A O 1
ATOM 889 N N . ARG A 1 129 ? 14.563 -5.375 -14.753 1.00 65.56 129 ARG A N 1
ATOM 890 C CA . ARG A 1 129 ? 14.372 -5.929 -16.098 1.00 65.56 129 ARG A CA 1
ATOM 891 C C . ARG A 1 129 ? 14.234 -7.449 -16.066 1.00 65.56 129 ARG A C 1
ATOM 893 O O . ARG A 1 129 ? 13.498 -7.974 -16.889 1.00 65.56 129 ARG A O 1
ATOM 900 N N . PHE A 1 130 ? 14.872 -8.130 -15.112 1.00 68.12 130 PHE A N 1
ATOM 901 C CA . PHE A 1 130 ? 14.682 -9.568 -14.885 1.00 68.12 130 PHE A CA 1
ATOM 902 C C . PHE A 1 130 ? 13.340 -9.887 -14.213 1.00 68.12 130 PHE A C 1
ATOM 904 O O . PHE A 1 130 ? 12.695 -10.868 -14.571 1.00 68.12 130 PHE A O 1
ATOM 911 N N . LEU A 1 131 ? 12.886 -9.043 -13.281 1.00 69.88 131 LEU A N 1
ATOM 912 C CA . LEU A 1 131 ? 11.597 -9.229 -12.605 1.00 69.88 131 LEU A CA 1
ATOM 913 C C . LEU A 1 131 ? 10.394 -8.885 -13.497 1.00 69.88 131 LEU A C 1
ATOM 915 O O . LEU A 1 131 ? 9.337 -9.486 -13.339 1.00 69.88 131 LEU A O 1
ATOM 919 N N . GLY A 1 132 ? 10.534 -7.956 -14.450 1.00 75.25 132 GLY A N 1
ATOM 920 C CA . GLY A 1 132 ? 9.452 -7.551 -15.359 1.00 75.25 132 GLY A CA 1
ATOM 921 C C . GLY A 1 132 ? 8.760 -8.726 -16.074 1.00 75.25 132 GLY A C 1
ATOM 922 O O . GLY A 1 132 ? 7.544 -8.862 -15.948 1.00 75.25 132 GLY A O 1
ATOM 923 N N . PRO A 1 133 ? 9.500 -9.613 -16.765 1.00 81.56 133 PRO A N 1
ATOM 924 C CA . PRO A 1 133 ? 8.942 -10.820 -17.372 1.00 81.56 133 PRO A CA 1
ATOM 925 C C . PRO A 1 133 ? 8.252 -11.754 -16.370 1.00 81.56 133 PRO A C 1
ATOM 927 O O . PRO A 1 133 ? 7.190 -12.288 -16.673 1.00 81.56 133 PRO A O 1
ATOM 930 N N . LEU A 1 134 ? 8.800 -11.912 -15.160 1.00 83.06 134 LEU A N 1
ATOM 931 C CA . LEU A 1 134 ? 8.180 -12.736 -14.114 1.00 83.06 134 LEU A CA 1
ATOM 932 C C . LEU A 1 134 ? 6.843 -12.150 -13.639 1.00 83.06 134 LEU A C 1
ATOM 934 O O . LEU A 1 134 ? 5.901 -12.902 -13.400 1.00 83.06 134 LEU A O 1
ATOM 938 N N . ILE A 1 135 ? 6.726 -10.819 -13.558 1.00 82.56 135 ILE A N 1
ATOM 939 C CA . ILE A 1 135 ? 5.465 -10.135 -13.228 1.00 82.56 135 ILE A CA 1
ATOM 940 C C . ILE A 1 135 ? 4.420 -10.381 -14.318 1.00 82.56 135 ILE A C 1
ATOM 942 O O . ILE A 1 135 ? 3.271 -10.667 -13.997 1.00 82.56 135 ILE A O 1
ATOM 946 N N . ILE A 1 136 ? 4.807 -10.317 -15.596 1.00 85.25 136 ILE A N 1
ATOM 947 C CA . ILE A 1 136 ? 3.897 -10.583 -16.721 1.00 85.25 136 ILE A CA 1
ATOM 948 C C . ILE A 1 136 ? 3.419 -12.040 -16.700 1.00 85.25 136 ILE A C 1
ATOM 950 O O . ILE A 1 136 ? 2.227 -12.294 -16.861 1.00 85.25 136 ILE A O 1
ATOM 954 N N . LEU A 1 137 ? 4.325 -12.994 -16.464 1.00 85.44 137 LEU A N 1
ATOM 955 C CA . LEU A 1 137 ? 3.978 -14.414 -16.368 1.00 85.44 137 LEU A CA 1
ATOM 956 C C . LEU A 1 137 ? 3.055 -14.694 -15.176 1.00 85.44 137 LEU A C 1
ATOM 958 O O . LEU A 1 137 ? 2.067 -15.409 -15.324 1.00 85.44 137 LEU A O 1
ATOM 962 N N . SER A 1 138 ? 3.335 -14.089 -14.021 1.00 83.06 138 SER A N 1
ATOM 963 C CA . SER A 1 138 ? 2.477 -14.181 -12.836 1.00 83.06 138 SER A CA 1
ATOM 964 C C . SER A 1 138 ? 1.084 -13.589 -13.098 1.00 83.06 138 SER A C 1
ATOM 966 O O . SER A 1 138 ? 0.070 -14.222 -12.811 1.00 83.06 138 SER A O 1
ATOM 968 N N . ALA A 1 139 ? 1.021 -12.419 -13.742 1.00 82.88 139 ALA A N 1
ATOM 969 C CA . ALA A 1 139 ? -0.223 -11.769 -14.150 1.00 82.88 139 ALA A CA 1
ATOM 970 C C . ALA A 1 139 ? -1.043 -12.623 -15.132 1.00 82.88 139 ALA A C 1
ATOM 972 O O . ALA A 1 139 ? -2.256 -12.741 -14.972 1.00 82.88 139 ALA A O 1
ATOM 973 N N . ALA A 1 140 ? -0.388 -13.246 -16.115 1.00 86.19 140 ALA A N 1
ATOM 974 C CA . ALA A 1 140 ? -1.029 -14.147 -17.070 1.00 86.19 140 ALA A CA 1
ATOM 975 C C . ALA A 1 140 ? -1.539 -15.438 -16.409 1.00 86.19 140 ALA A C 1
ATOM 977 O O . ALA A 1 140 ? -2.596 -15.936 -16.793 1.00 86.19 140 ALA A O 1
ATOM 978 N N . GLY A 1 141 ? -0.819 -15.948 -15.404 1.00 82.25 141 GLY A N 1
ATOM 979 C CA . GLY A 1 141 ? -1.263 -17.074 -14.581 1.00 82.25 141 GLY A CA 1
ATOM 980 C C . GLY A 1 141 ? -2.481 -16.741 -13.716 1.00 82.25 141 GLY A C 1
ATOM 981 O O . GLY A 1 141 ? -3.319 -17.610 -13.496 1.00 82.25 141 GLY A O 1
ATOM 982 N N . ALA A 1 142 ? -2.611 -15.488 -13.267 1.00 82.19 142 ALA A N 1
ATOM 983 C CA . ALA A 1 142 ? -3.778 -15.027 -12.517 1.00 82.19 142 ALA A CA 1
ATOM 984 C C . ALA A 1 142 ? -5.017 -14.861 -13.413 1.00 82.19 142 ALA A C 1
ATOM 986 O O . ALA A 1 142 ? -6.099 -15.321 -13.061 1.00 82.19 142 ALA A O 1
ATOM 987 N N . SER A 1 143 ? -4.880 -14.213 -14.574 1.00 82.88 143 SER A N 1
ATOM 988 C CA . SER A 1 143 ? -5.885 -14.267 -15.641 1.00 82.88 143 SER A CA 1
ATOM 989 C C . SER A 1 143 ? -5.333 -13.757 -16.973 1.00 82.88 143 SER A C 1
ATOM 991 O O . SER A 1 143 ? -4.478 -12.871 -17.027 1.00 82.88 143 SER A O 1
ATOM 993 N N . ILE A 1 144 ? -5.884 -14.267 -18.078 1.00 85.56 144 ILE A N 1
ATOM 994 C CA . ILE A 1 144 ? -5.481 -13.868 -19.434 1.00 85.56 144 ILE A CA 1
ATOM 995 C C . ILE A 1 144 ? -5.654 -12.349 -19.666 1.00 85.56 144 ILE A C 1
ATOM 997 O O . ILE A 1 144 ? -4.703 -11.726 -20.146 1.00 85.56 144 ILE A O 1
ATOM 1001 N N . PRO A 1 145 ? -6.784 -11.701 -19.295 1.00 85.81 145 PRO A N 1
ATOM 1002 C CA . PRO A 1 145 ? -6.949 -10.256 -19.480 1.00 85.81 145 PRO A CA 1
ATOM 1003 C C . PRO A 1 145 ? -5.926 -9.426 -18.693 1.00 85.81 145 PRO A C 1
ATOM 1005 O O . PRO A 1 145 ? -5.402 -8.440 -19.214 1.00 85.81 145 PRO A O 1
ATOM 1008 N N . ILE A 1 146 ? -5.590 -9.841 -17.467 1.00 87.00 146 ILE A N 1
ATOM 1009 C CA . ILE A 1 146 ? -4.588 -9.158 -16.635 1.00 87.00 146 ILE A CA 1
ATOM 1010 C C . ILE A 1 146 ? -3.184 -9.344 -17.220 1.00 87.00 146 ILE A C 1
ATOM 1012 O O . ILE A 1 146 ? -2.416 -8.383 -17.269 1.00 87.00 146 ILE A O 1
ATOM 1016 N N . GLY A 1 147 ? -2.860 -10.534 -17.736 1.00 86.88 147 GLY A N 1
ATOM 1017 C CA . GLY A 1 147 ? -1.607 -10.791 -18.453 1.00 86.88 147 GLY A CA 1
ATOM 1018 C C . GLY A 1 147 ? -1.430 -9.916 -19.699 1.00 86.88 147 GLY A C 1
ATOM 1019 O O . GLY A 1 147 ? -0.341 -9.381 -19.935 1.00 86.88 147 GLY A O 1
ATOM 1020 N N . ILE A 1 148 ? -2.503 -9.698 -20.466 1.00 89.31 148 ILE A N 1
ATOM 1021 C CA . ILE A 1 148 ? -2.500 -8.777 -21.615 1.00 89.31 148 ILE A CA 1
ATOM 1022 C C . ILE A 1 148 ? -2.253 -7.339 -21.144 1.00 89.31 148 ILE A C 1
ATOM 1024 O O . ILE A 1 148 ? -1.373 -6.662 -21.683 1.00 89.31 148 ILE A O 1
ATOM 1028 N N . GLY A 1 149 ? -2.960 -6.892 -20.103 1.00 88.94 149 GLY A N 1
ATOM 1029 C CA . GLY A 1 149 ? -2.751 -5.572 -19.505 1.00 88.94 149 GLY A CA 1
ATOM 1030 C C . GLY A 1 149 ? -1.312 -5.362 -19.033 1.00 88.94 149 GLY A C 1
ATOM 1031 O O . GLY A 1 149 ? -0.690 -4.352 -19.368 1.00 88.94 149 GLY A O 1
ATOM 1032 N N . ALA A 1 150 ? -0.743 -6.343 -18.327 1.00 89.06 150 ALA A N 1
ATOM 1033 C CA . ALA A 1 150 ? 0.643 -6.317 -17.869 1.00 89.06 150 ALA A CA 1
ATOM 1034 C C . ALA A 1 150 ? 1.633 -6.215 -19.037 1.00 89.06 150 ALA A C 1
ATOM 1036 O O . ALA A 1 150 ? 2.578 -5.427 -18.993 1.00 89.06 150 ALA A O 1
ATOM 1037 N N . THR A 1 151 ? 1.392 -6.965 -20.113 1.00 90.88 151 THR A N 1
ATOM 1038 C CA . THR A 1 151 ? 2.242 -6.959 -21.311 1.00 90.88 151 THR A CA 1
ATOM 1039 C C . THR A 1 151 ? 2.218 -5.599 -22.010 1.00 90.88 151 THR A C 1
ATOM 1041 O O . THR A 1 151 ? 3.275 -5.058 -22.339 1.00 90.88 151 THR A O 1
ATOM 1044 N N . LEU A 1 152 ? 1.035 -5.002 -22.188 1.00 90.62 152 LEU A N 1
ATOM 1045 C CA . LEU A 1 152 ? 0.884 -3.679 -22.805 1.00 90.62 152 LEU A CA 1
ATOM 1046 C C . LEU A 1 152 ? 1.514 -2.570 -21.954 1.00 90.62 152 LEU A C 1
ATOM 1048 O O . LEU A 1 152 ? 2.221 -1.709 -22.483 1.00 90.62 152 LEU A O 1
ATOM 1052 N N . GLY A 1 153 ? 1.312 -2.608 -20.635 1.00 88.19 153 GLY A N 1
ATOM 1053 C CA . GLY A 1 153 ? 1.920 -1.649 -19.712 1.00 88.19 153 GLY A CA 1
ATOM 1054 C C . GLY A 1 153 ? 3.448 -1.746 -19.691 1.00 88.19 153 GLY A C 1
ATOM 1055 O O . GLY A 1 153 ? 4.145 -0.727 -19.736 1.00 88.19 153 GLY A O 1
ATOM 1056 N N . ALA A 1 154 ? 3.982 -2.969 -19.705 1.00 86.94 154 ALA A N 1
ATOM 1057 C CA . ALA A 1 154 ? 5.412 -3.233 -19.828 1.00 86.94 154 ALA A CA 1
ATOM 1058 C C . ALA A 1 154 ? 5.989 -2.694 -21.148 1.00 86.94 154 ALA 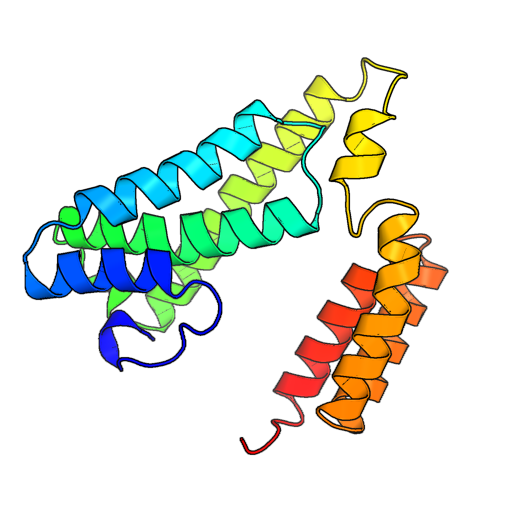A C 1
ATOM 1060 O O . ALA A 1 154 ? 7.036 -2.045 -21.135 1.00 86.94 154 ALA A O 1
ATOM 1061 N N . LEU A 1 155 ? 5.292 -2.910 -22.270 1.00 87.19 155 LEU A N 1
ATOM 1062 C CA . LEU A 1 155 ? 5.663 -2.407 -23.599 1.00 87.19 155 LEU A CA 1
ATOM 1063 C C . LEU A 1 155 ? 5.700 -0.877 -23.655 1.00 87.19 155 LEU A C 1
ATOM 1065 O O . LEU A 1 155 ? 6.679 -0.307 -24.138 1.00 87.19 155 LEU A O 1
ATOM 1069 N N . GLY A 1 156 ? 4.684 -0.198 -23.118 1.00 86.81 156 GLY A N 1
ATOM 1070 C CA . GLY A 1 156 ? 4.662 1.267 -23.067 1.00 86.81 156 GLY A CA 1
ATOM 1071 C C . GLY A 1 156 ? 5.851 1.834 -22.285 1.00 86.81 156 GLY A C 1
ATOM 1072 O O . GLY A 1 156 ? 6.536 2.751 -22.742 1.00 86.81 156 GLY A O 1
ATOM 1073 N N . PHE A 1 157 ? 6.165 1.231 -21.136 1.00 85.38 157 PHE A N 1
ATOM 1074 C CA . PHE A 1 157 ? 7.308 1.649 -20.322 1.00 85.38 157 PHE A CA 1
ATOM 1075 C C . PHE A 1 157 ? 8.649 1.288 -20.968 1.00 85.38 157 PHE A C 1
ATOM 1077 O O . PHE A 1 157 ? 9.604 2.055 -20.835 1.00 85.38 157 PHE A O 1
ATOM 1084 N N . TYR A 1 158 ? 8.715 0.189 -21.722 1.00 82.25 158 TYR A N 1
ATOM 1085 C CA . TYR A 1 158 ? 9.885 -0.170 -22.519 1.00 82.25 158 TYR A CA 1
ATOM 1086 C C . TYR A 1 158 ? 10.187 0.888 -23.590 1.00 82.25 158 TYR A C 1
ATOM 1088 O O . TYR A 1 158 ? 11.322 1.363 -23.675 1.00 82.25 158 TYR A O 1
ATOM 1096 N N . ILE A 1 159 ? 9.169 1.326 -24.341 1.00 85.62 159 ILE A N 1
ATOM 1097 C CA . ILE A 1 159 ? 9.304 2.365 -25.378 1.00 85.62 159 ILE A CA 1
ATOM 1098 C C . ILE A 1 159 ? 9.763 3.694 -24.764 1.00 85.62 159 ILE A C 1
ATOM 1100 O O . ILE A 1 159 ? 10.642 4.365 -25.305 1.00 85.62 159 ILE A O 1
ATOM 1104 N N . TRP A 1 160 ? 9.240 4.055 -23.591 1.00 82.75 160 TRP A N 1
ATOM 1105 C CA . TRP A 1 160 ? 9.647 5.265 -22.868 1.00 82.75 160 TRP A CA 1
ATOM 1106 C C . TRP A 1 160 ? 10.976 5.153 -22.112 1.00 82.75 160 TRP A C 1
ATOM 1108 O O . TRP A 1 160 ? 11.343 6.081 -21.387 1.00 82.75 160 TRP A O 1
ATOM 1118 N N . LYS A 1 161 ? 11.719 4.047 -22.268 1.00 76.88 161 LYS A N 1
ATOM 1119 C CA . LYS A 1 161 ? 12.965 3.769 -21.530 1.00 76.88 161 LYS A CA 1
ATOM 1120 C C . LYS A 1 161 ? 12.789 3.915 -20.009 1.00 76.88 161 LYS A C 1
ATOM 1122 O O . LYS A 1 161 ? 13.706 4.327 -19.296 1.00 76.88 161 LYS A O 1
ATOM 1127 N N . LYS A 1 162 ? 11.595 3.593 -19.511 1.00 76.19 162 LYS A N 1
ATOM 1128 C CA . LYS A 1 162 ? 11.231 3.568 -18.092 1.00 76.19 162 LYS A CA 1
ATOM 1129 C C . LYS A 1 162 ? 11.256 2.123 -17.564 1.00 76.19 162 LYS A C 1
ATOM 1131 O O . LYS A 1 162 ? 11.306 1.176 -18.348 1.00 76.19 162 LYS A O 1
ATOM 1136 N N . PRO A 1 163 ? 11.253 1.921 -16.235 1.00 76.06 163 PRO A N 1
ATOM 1137 C CA . PRO A 1 163 ? 11.293 0.585 -15.643 1.00 76.06 163 PRO A CA 1
ATOM 1138 C C . PRO A 1 163 ? 10.122 -0.321 -16.067 1.00 76.06 163 PRO A C 1
ATOM 1140 O O . PRO A 1 163 ? 8.969 -0.047 -15.741 1.00 76.06 163 PRO A O 1
ATOM 1143 N N . ILE A 1 164 ? 10.427 -1.435 -16.745 1.00 80.94 164 ILE A N 1
ATOM 1144 C CA . ILE A 1 164 ? 9.441 -2.371 -17.326 1.00 80.94 164 ILE A CA 1
ATOM 1145 C C . ILE A 1 164 ? 8.536 -2.984 -16.250 1.00 80.94 164 ILE A C 1
ATOM 1147 O O . ILE A 1 164 ? 7.328 -3.081 -16.445 1.00 80.94 164 ILE A O 1
ATOM 1151 N N . ALA A 1 165 ? 9.103 -3.347 -15.095 1.00 79.94 165 ALA A N 1
ATOM 1152 C CA . ALA A 1 165 ? 8.354 -3.907 -13.970 1.00 79.94 165 ALA A CA 1
ATOM 1153 C C . ALA A 1 165 ? 7.248 -2.960 -13.467 1.00 79.94 165 ALA A C 1
ATOM 1155 O O . ALA A 1 165 ? 6.141 -3.409 -13.188 1.00 79.94 165 ALA A O 1
ATOM 1156 N N . GLY A 1 166 ? 7.513 -1.649 -13.415 1.00 76.31 166 GLY A N 1
ATOM 1157 C CA . GLY A 1 166 ? 6.500 -0.658 -13.038 1.00 76.31 166 GLY A CA 1
ATOM 1158 C C . GLY A 1 166 ? 5.361 -0.577 -14.057 1.00 76.31 166 GLY A C 1
ATOM 1159 O O . GLY A 1 166 ? 4.194 -0.552 -13.675 1.00 76.31 166 GLY A O 1
ATOM 1160 N N . GLY A 1 167 ? 5.694 -0.616 -15.351 1.00 83.19 167 GLY A N 1
ATOM 1161 C CA . GLY A 1 167 ? 4.702 -0.670 -16.425 1.00 83.19 167 GLY A CA 1
ATOM 1162 C C . GLY A 1 167 ? 3.846 -1.936 -16.376 1.00 83.19 167 GLY A C 1
ATOM 1163 O O . GLY A 1 167 ? 2.628 -1.853 -16.519 1.00 83.19 167 GLY A O 1
ATOM 1164 N N . ALA A 1 168 ? 4.461 -3.091 -16.108 1.00 84.69 168 ALA A N 1
ATOM 1165 C CA . ALA A 1 168 ? 3.759 -4.366 -15.976 1.00 84.69 168 ALA A CA 1
ATOM 1166 C C . ALA A 1 168 ? 2.735 -4.350 -14.830 1.00 84.69 168 ALA A C 1
ATOM 1168 O O . ALA A 1 168 ? 1.593 -4.761 -15.024 1.00 84.69 168 ALA A O 1
ATOM 1169 N N . ILE A 1 169 ? 3.113 -3.822 -13.660 1.00 84.19 169 ILE A N 1
ATOM 1170 C CA . ILE A 1 169 ? 2.215 -3.709 -12.500 1.00 84.19 169 ILE A CA 1
ATOM 1171 C C . ILE A 1 169 ? 1.049 -2.766 -12.810 1.00 84.19 169 ILE A C 1
ATOM 1173 O O . ILE A 1 169 ? -0.103 -3.132 -12.603 1.00 84.19 169 ILE A O 1
ATOM 1177 N N . LEU A 1 170 ? 1.325 -1.574 -13.348 1.00 84.25 170 LEU A N 1
ATOM 1178 C CA . LEU A 1 170 ? 0.274 -0.604 -13.675 1.00 84.25 170 LEU A CA 1
ATOM 1179 C C . LEU A 1 170 ? -0.707 -1.152 -14.718 1.00 84.25 170 LEU A C 1
ATOM 1181 O O . LEU A 1 170 ? -1.919 -1.017 -14.557 1.00 84.25 170 LEU A O 1
ATOM 1185 N N . GLY A 1 171 ? -0.193 -1.808 -15.760 1.00 85.50 171 GLY A N 1
ATOM 1186 C CA . GLY A 1 171 ? -1.016 -2.449 -16.782 1.00 85.50 171 GLY A CA 1
ATOM 1187 C C . GLY A 1 171 ? -1.886 -3.576 -16.221 1.00 85.50 171 GLY A C 1
ATOM 1188 O O . GLY A 1 171 ? -3.078 -3.642 -16.530 1.00 85.50 171 GLY A O 1
ATOM 1189 N N . ALA A 1 172 ? -1.320 -4.412 -15.344 1.00 85.88 172 ALA A N 1
ATOM 1190 C CA . ALA A 1 172 ? -2.055 -5.459 -14.638 1.00 85.88 172 ALA A CA 1
ATOM 1191 C C . ALA A 1 172 ? -3.164 -4.879 -13.744 1.00 85.88 172 ALA A C 1
ATOM 1193 O O . ALA A 1 172 ? -4.278 -5.394 -13.741 1.00 85.88 172 ALA A O 1
ATOM 1194 N N . MET A 1 173 ? -2.892 -3.787 -13.021 1.00 84.56 173 MET A N 1
ATOM 1195 C CA . MET A 1 173 ? -3.871 -3.141 -12.139 1.00 84.56 173 MET A CA 1
ATOM 1196 C C . MET A 1 173 ? -5.053 -2.548 -12.912 1.00 84.56 173 MET A C 1
ATOM 1198 O O . MET A 1 173 ? -6.197 -2.739 -12.508 1.00 84.56 173 MET A O 1
ATOM 1202 N N . ILE A 1 174 ? -4.797 -1.858 -14.029 1.00 85.75 174 ILE A N 1
ATOM 1203 C CA . ILE A 1 174 ? -5.859 -1.257 -14.851 1.00 85.75 174 ILE A CA 1
ATOM 1204 C C . ILE A 1 174 ? -6.771 -2.347 -15.419 1.00 85.75 174 ILE A C 1
ATOM 1206 O O . ILE A 1 174 ? -7.990 -2.266 -15.292 1.00 85.75 174 ILE A O 1
ATOM 1210 N N . PHE A 1 175 ? -6.189 -3.391 -16.011 1.00 84.19 175 PHE A N 1
ATOM 1211 C CA . PHE A 1 175 ? -6.978 -4.479 -16.589 1.00 84.19 175 PHE A CA 1
ATOM 1212 C C . PHE A 1 175 ? -7.641 -5.349 -15.521 1.00 84.19 175 PHE A C 1
ATOM 1214 O O . PHE A 1 175 ? -8.756 -5.805 -15.742 1.00 84.19 175 PHE A O 1
ATOM 1221 N N . GLY A 1 176 ? -7.020 -5.522 -14.354 1.00 81.38 176 GLY A N 1
ATOM 1222 C CA . GLY A 1 176 ? -7.626 -6.218 -13.218 1.00 81.38 176 GLY A CA 1
ATOM 1223 C C . GLY A 1 176 ? -8.808 -5.468 -12.604 1.00 81.38 176 GLY A C 1
ATOM 1224 O O . GLY A 1 176 ? -9.721 -6.103 -12.087 1.00 81.38 176 GLY A O 1
ATOM 1225 N N . ALA A 1 177 ? -8.842 -4.136 -12.704 1.00 80.81 177 ALA A N 1
ATOM 1226 C CA . ALA A 1 177 ? -10.004 -3.346 -12.296 1.00 80.81 177 ALA A CA 1
ATOM 1227 C C . ALA A 1 177 ? -11.189 -3.488 -13.270 1.00 80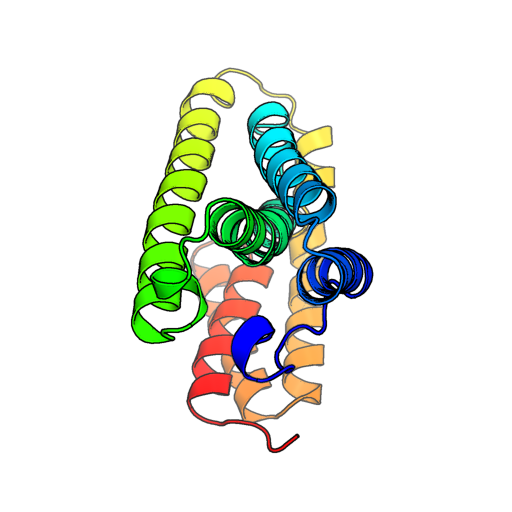.81 177 ALA A C 1
ATOM 1229 O O . ALA A 1 177 ? -12.339 -3.433 -12.845 1.00 80.81 177 ALA A O 1
ATOM 1230 N N . ILE A 1 178 ? -10.915 -3.671 -14.568 1.00 82.62 178 ILE A N 1
ATOM 1231 C CA . ILE A 1 178 ? -11.944 -3.824 -15.613 1.00 82.62 178 ILE A CA 1
ATOM 1232 C C . ILE A 1 178 ? -12.439 -5.275 -15.694 1.00 82.62 178 ILE A C 1
ATOM 1234 O O . ILE A 1 178 ? -13.627 -5.516 -15.900 1.00 82.62 178 ILE A O 1
ATOM 1238 N N . PHE A 1 179 ? -11.537 -6.239 -15.509 1.00 79.19 179 PHE A N 1
ATOM 1239 C CA . PHE A 1 179 ? -11.804 -7.674 -15.556 1.00 79.19 179 PHE A CA 1
ATOM 1240 C C . PHE A 1 179 ? -11.425 -8.317 -14.215 1.00 79.19 179 PHE A C 1
ATOM 1242 O O . PHE A 1 179 ? -10.367 -8.948 -14.113 1.00 79.19 179 PHE A O 1
ATOM 1249 N N . PRO A 1 180 ? -12.252 -8.138 -13.169 1.00 69.56 180 PRO A N 1
ATOM 1250 C CA . PRO A 1 180 ? -11.979 -8.717 -11.864 1.00 69.56 180 PRO A CA 1
ATOM 1251 C C . PRO A 1 180 ? -12.007 -10.244 -11.952 1.00 69.56 180 PRO A C 1
ATOM 1253 O O . PRO A 1 180 ? -12.959 -10.840 -12.456 1.00 69.56 180 PRO A O 1
ATOM 1256 N N . VAL A 1 181 ? -10.949 -10.881 -11.455 1.00 65.62 181 VAL A N 1
ATOM 1257 C CA . VAL A 1 181 ? -10.898 -12.339 -11.316 1.00 65.62 181 VAL A CA 1
ATOM 1258 C C . VAL A 1 181 ? -11.773 -12.718 -10.125 1.00 65.62 181 VAL A C 1
ATOM 1260 O O . VAL A 1 181 ? -11.608 -12.158 -9.040 1.00 65.62 181 VAL A O 1
ATOM 1263 N N . SER A 1 182 ? -12.711 -13.644 -10.317 1.00 58.47 182 SER A N 1
ATOM 1264 C CA . SER A 1 182 ? -13.395 -14.287 -9.196 1.00 58.47 182 SER A CA 1
ATOM 1265 C C . SER A 1 182 ? -12.366 -15.105 -8.416 1.00 58.47 182 SER A C 1
ATOM 1267 O O . SER A 1 182 ? -11.786 -16.034 -8.979 1.00 58.47 182 SER A O 1
ATOM 1269 N N . LEU A 1 183 ? -12.115 -14.706 -7.168 1.00 52.25 183 LEU A N 1
ATOM 1270 C CA . LEU A 1 183 ? -11.282 -15.436 -6.208 1.00 52.25 183 LEU A CA 1
ATOM 1271 C C . LEU A 1 183 ? -11.926 -16.764 -5.807 1.00 52.25 183 LEU A C 1
ATOM 1273 O O . LEU A 1 183 ? -13.155 -16.759 -5.565 1.00 52.25 183 LEU A O 1
#

Radius of gyration: 18.04 Å; chains: 1; bounding box: 44×35×49 Å

Foldseek 3Di:
DCVAPVDDDDPCVPLSVLLVCCVVPVDLPVLQVVLVVLLVVLLVCQLLAAPVSLVVSLCSNLVGNVCSVCSNVVNCVCPNDPVSVVVSSVVVSCVSVVSSVVSNVVPVVPDPDCPSSQVNRCQFHPNVVVCLVVLLVVLVVQDVQLSVQLVVQLVVCVVVVHRSNVRSVVRSVVSCVVVPRDD

pLDDT: mean 76.33, std 11.79, range [44.31, 90.88]

Sequence (183 aa):
MYVVYGVGAFNEVSIVAMLKAGLDGGSYGAAAAFGASFLFARILEGSLVGILDLGGSILTGIGIGVPAIFLSMGIKAPVENFGLALLTGALLGLAVGGVIVLIRKFTINQGNSTFGADVMMGAGNASGRFLGPLIILSAAGASIPIGIGATLGALGFYIWKKPIAGGAILGAMIFGAIFPVSL

InterPro domains:
  IPR025456 Protein of unknown function DUF4310 [PF14187] (1-181)
  IPR025456 Protein of unknown function DUF4310 [TIGR03579] (1-183)